Protein AF-A0A8S2Z259-F1 (afdb_monomer)

Sequence (65 aa):
MLYLIGLGLADVDDLTVKGVRLIKQCQYVYLETYTTILQINQDELEKQLGIKIIAADRELVELSA

Mean predicted aligned error: 3.49 Å

pLDDT: mean 90.99, std 7.1, range [56.88, 97.56]

Foldseek 3Di:
DDDDFDC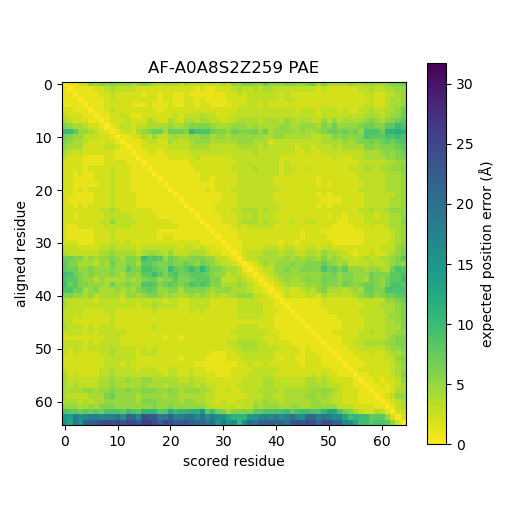AAAHNVRGDPVRLVVQLVDPAAEDEPAPDPYNDDQVVVCVVSVHDYHYCYCCNPPPPD

Radius of gyration: 11.62 Å; Cα contacts (8 Å, |Δi|>4): 61; chains: 1; bounding box: 24×25×27 Å

Nearest PDB structures (foldseek):
  1vhv-assembly1_A  TM=9.546E-01  e=4.759E-05  Archaeoglobus fulgidus
  2eld-assembly1_B  TM=9.214E-01  e=7.174E-05  Pyrococcus horikoshii OT3
  2ek3-a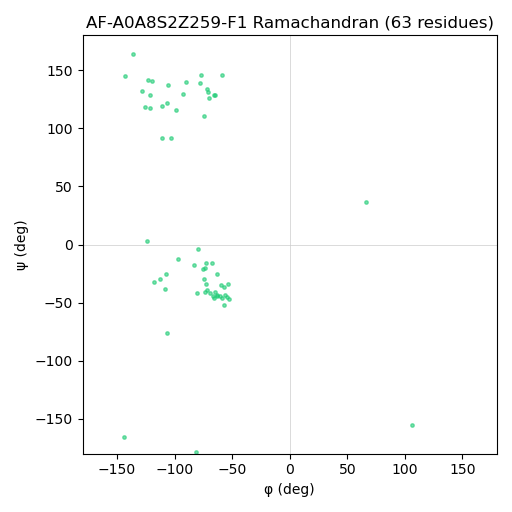ssembly1_B  TM=9.185E-01  e=8.226E-05  Pyrococcus horikoshii OT3
  2p2x-assembly1_B  TM=9.283E-01  e=2.002E-04  Pyrococcus horikoshii OT3
  3i4t-assembly1_A-2  TM=9.077E-01  e=2.633E-04  Entamoeba histolytica

Structure (mmCIF, N/CA/C/O backbone):
data_AF-A0A8S2Z259-F1
#
_entry.id   AF-A0A8S2Z259-F1
#
loop_
_atom_site.group_PDB
_atom_site.id
_atom_site.type_symbol
_atom_site.label_atom_id
_atom_site.label_alt_id
_atom_site.label_comp_id
_atom_site.label_asym_id
_atom_site.label_entity_id
_atom_site.label_seq_id
_atom_site.pdbx_PDB_ins_code
_atom_site.Cartn_x
_atom_site.Cartn_y
_atom_site.Cartn_z
_atom_site.occupancy
_atom_site.B_iso_or_equiv
_atom_site.auth_seq_id
_atom_site.auth_comp_id
_atom_site.auth_asym_id
_atom_site.auth_atom_id
_atom_site.pdbx_PDB_model_num
ATOM 1 N N . MET A 1 1 ? -8.314 14.118 -2.162 1.00 91.62 1 MET A N 1
ATOM 2 C CA . MET A 1 1 ? -7.347 14.359 -1.070 1.00 91.62 1 MET A CA 1
ATOM 3 C C . MET A 1 1 ? -6.224 13.356 -1.228 1.00 91.62 1 MET A C 1
ATOM 5 O O . MET A 1 1 ? -6.529 12.217 -1.558 1.00 91.62 1 MET A O 1
ATOM 9 N N . LEU A 1 2 ? -4.972 13.766 -1.030 1.00 95.12 2 LEU A N 1
ATOM 10 C CA . LEU A 1 2 ? -3.831 12.851 -1.042 1.00 95.12 2 LEU A CA 1
ATOM 11 C C . LEU A 1 2 ? -3.543 12.381 0.388 1.00 95.12 2 LEU A C 1
ATOM 13 O O . LEU A 1 2 ? -3.428 13.207 1.293 1.00 95.12 2 LEU A O 1
ATOM 17 N N . TYR A 1 3 ? -3.420 11.070 0.575 1.00 97.38 3 TYR A N 1
ATOM 18 C CA . TYR A 1 3 ? -2.984 10.458 1.828 1.00 97.38 3 TYR A CA 1
ATOM 19 C C . TYR A 1 3 ? -1.733 9.627 1.559 1.00 97.38 3 TYR A C 1
ATOM 21 O O . TYR A 1 3 ? -1.746 8.779 0.673 1.00 97.38 3 TYR A O 1
ATOM 29 N N . LEU A 1 4 ? -0.680 9.850 2.343 1.00 95.56 4 LEU A N 1
ATOM 30 C CA . LEU A 1 4 ? 0.472 8.954 2.407 1.00 95.56 4 LEU A CA 1
ATOM 31 C C . LEU A 1 4 ? 0.293 8.066 3.638 1.00 95.56 4 LEU A C 1
ATOM 33 O O . LEU A 1 4 ? 0.221 8.568 4.761 1.00 95.56 4 LEU A O 1
ATOM 37 N N . ILE A 1 5 ? 0.141 6.762 3.418 1.00 95.69 5 ILE A N 1
ATOM 38 C CA . ILE A 1 5 ? -0.182 5.782 4.457 1.00 95.69 5 ILE A CA 1
ATOM 39 C C . ILE A 1 5 ? 0.938 4.746 4.470 1.00 95.69 5 ILE A C 1
ATOM 41 O O . ILE A 1 5 ? 1.152 4.064 3.474 1.00 95.69 5 ILE A O 1
ATOM 45 N N . GLY A 1 6 ? 1.657 4.642 5.588 1.00 93.12 6 GLY A N 1
ATOM 46 C CA . GLY A 1 6 ? 2.661 3.596 5.769 1.00 93.12 6 GLY A CA 1
ATOM 47 C C . GLY A 1 6 ? 1.993 2.234 5.941 1.00 93.12 6 GLY A C 1
ATOM 48 O O . GLY A 1 6 ? 1.066 2.121 6.744 1.00 93.12 6 GLY A O 1
ATOM 49 N N . LEU A 1 7 ? 2.461 1.233 5.189 1.00 90.44 7 LEU A N 1
ATOM 50 C CA . LEU A 1 7 ? 1.922 -0.129 5.222 1.00 90.44 7 LEU A CA 1
ATOM 51 C C . LEU A 1 7 ? 2.334 -0.898 6.487 1.00 90.44 7 LEU A C 1
ATOM 53 O O . LEU A 1 7 ? 1.580 -1.741 6.945 1.00 90.44 7 LEU A O 1
ATOM 57 N N . GLY A 1 8 ? 3.503 -0.581 7.052 1.00 89.12 8 GLY A N 1
ATOM 58 C CA . GLY A 1 8 ? 4.133 -1.402 8.086 1.00 89.12 8 GLY A CA 1
ATOM 59 C C . GLY A 1 8 ? 5.337 -2.166 7.549 1.00 89.12 8 GLY A C 1
ATOM 60 O O . GLY A 1 8 ? 5.961 -1.710 6.591 1.00 89.12 8 GLY A O 1
ATOM 61 N N . LEU A 1 9 ? 5.682 -3.294 8.178 1.00 82.81 9 LEU A N 1
ATOM 62 C CA . LEU A 1 9 ? 6.856 -4.103 7.823 1.00 82.81 9 LEU A CA 1
ATOM 63 C C . LEU A 1 9 ? 6.500 -5.521 7.356 1.00 82.81 9 LEU A C 1
ATOM 65 O O . LEU A 1 9 ? 7.230 -6.073 6.532 1.00 82.81 9 LEU A O 1
ATOM 69 N N . ALA A 1 10 ? 5.427 -6.110 7.884 1.00 78.75 10 ALA A N 1
ATOM 70 C CA . ALA A 1 10 ? 5.041 -7.492 7.631 1.00 78.75 10 ALA A CA 1
ATOM 71 C C . ALA A 1 10 ? 3.815 -7.587 6.714 1.00 78.75 10 ALA A C 1
ATOM 73 O O . ALA A 1 10 ? 3.948 -7.905 5.532 1.00 78.75 10 ALA A O 1
ATOM 74 N N . ASP A 1 11 ? 2.625 -7.312 7.239 1.00 83.00 11 ASP A N 1
ATOM 75 C CA . ASP A 1 11 ? 1.364 -7.580 6.551 1.00 83.00 11 ASP A CA 1
ATOM 76 C C . ASP A 1 11 ? 0.297 -6.508 6.837 1.00 83.00 11 ASP A C 1
ATOM 78 O O . ASP A 1 11 ? 0.585 -5.399 7.287 1.00 83.00 11 ASP A O 1
ATOM 82 N N . VAL A 1 12 ? -0.954 -6.820 6.501 1.00 87.12 12 VAL A N 1
ATOM 83 C CA . VAL A 1 12 ? -2.099 -5.911 6.638 1.00 87.12 12 VAL A CA 1
ATOM 84 C C . VAL A 1 12 ? -2.372 -5.536 8.093 1.00 87.12 12 VAL A C 1
ATOM 86 O O . VAL A 1 12 ? -2.924 -4.462 8.327 1.00 87.12 12 VAL A O 1
ATOM 89 N N . ASP A 1 13 ? -1.983 -6.361 9.066 1.00 89.94 13 ASP A N 1
ATOM 90 C CA . ASP A 1 13 ? -2.236 -6.089 10.482 1.00 89.94 13 ASP A CA 1
ATOM 91 C C . ASP A 1 13 ? -1.332 -4.974 11.030 1.00 89.94 13 ASP A C 1
ATOM 93 O O . ASP A 1 13 ? -1.692 -4.311 12.007 1.00 89.94 13 ASP A O 1
ATOM 97 N N . ASP A 1 14 ? -0.211 -4.682 10.362 1.00 91.25 14 ASP A N 1
ATOM 98 C CA . ASP A 1 14 ? 0.624 -3.523 10.691 1.00 91.25 14 ASP A CA 1
ATOM 99 C C . ASP A 1 14 ? -0.024 -2.189 10.275 1.00 91.25 14 ASP A C 1
ATOM 101 O O . ASP A 1 14 ? 0.370 -1.112 10.752 1.00 91.25 14 ASP A O 1
ATOM 105 N N . LEU A 1 15 ? -1.047 -2.219 9.409 1.00 93.88 15 LEU A N 1
ATOM 106 C CA . LEU A 1 15 ? -1.783 -1.012 9.062 1.00 93.88 15 LEU A CA 1
ATOM 107 C C . LEU A 1 15 ? -2.540 -0.491 10.278 1.00 93.88 15 LEU A C 1
ATOM 109 O O . LEU A 1 15 ? -3.385 -1.146 10.887 1.00 93.88 15 LEU A O 1
ATOM 113 N N . THR A 1 16 ? -2.341 0.793 10.561 1.00 96.69 16 THR A N 1
ATOM 114 C CA . THR A 1 16 ? -3.148 1.457 11.584 1.00 96.69 16 THR A CA 1
ATOM 115 C C . THR A 1 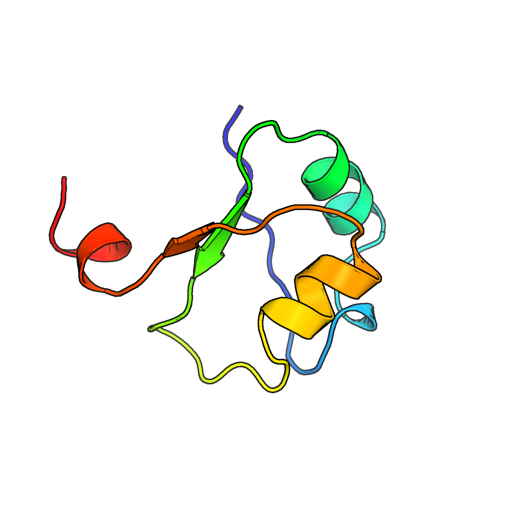16 ? -4.638 1.390 11.230 1.00 96.69 16 THR A C 1
ATOM 117 O O . THR A 1 16 ? -5.037 1.563 10.075 1.00 96.69 16 THR A O 1
ATOM 120 N N . VAL A 1 17 ? -5.496 1.280 12.249 1.00 96.56 17 VAL A N 1
ATOM 121 C CA . VAL A 1 17 ? -6.964 1.296 12.077 1.00 96.56 17 VAL A CA 1
ATOM 122 C C . VAL A 1 17 ? -7.434 2.533 11.293 1.00 96.56 17 VAL A C 1
ATOM 124 O O . VAL A 1 17 ? -8.389 2.478 10.516 1.00 96.56 17 VAL A O 1
ATOM 127 N N . LYS A 1 18 ? -6.759 3.678 11.472 1.00 97.50 18 LYS A N 1
ATOM 128 C CA . LYS A 1 18 ? -7.043 4.898 10.704 1.00 97.50 18 LYS A CA 1
ATOM 129 C C . LYS A 1 18 ? -6.643 4.751 9.233 1.00 97.50 18 LYS A C 1
ATOM 131 O O . LYS A 1 18 ? -7.414 5.184 8.381 1.00 97.50 18 LYS A O 1
ATOM 136 N N . GLY A 1 19 ? -5.490 4.146 8.950 1.00 96.94 19 GLY A N 1
ATOM 137 C CA . GLY A 1 19 ? -5.019 3.854 7.596 1.00 96.94 19 GLY A CA 1
ATOM 138 C C . GLY A 1 19 ? -6.019 2.999 6.824 1.00 96.94 19 GLY A C 1
ATOM 139 O O . GLY A 1 19 ? -6.500 3.432 5.782 1.00 96.94 19 GLY A O 1
ATOM 140 N N . VAL A 1 20 ? -6.447 1.869 7.396 1.00 96.38 20 VAL A N 1
ATOM 141 C CA . VAL A 1 20 ? -7.449 0.979 6.777 1.00 96.38 20 VAL A CA 1
ATOM 142 C C . VAL A 1 20 ? -8.753 1.717 6.457 1.00 96.38 20 VAL A C 1
ATOM 144 O O . VAL A 1 20 ? -9.304 1.562 5.366 1.00 96.38 20 VAL A O 1
ATOM 147 N N . ARG A 1 21 ? -9.254 2.558 7.376 1.00 97.25 21 ARG A N 1
ATOM 148 C CA . ARG A 1 21 ? -10.470 3.353 7.124 1.00 97.25 21 ARG A CA 1
ATOM 149 C C . ARG A 1 21 ? -10.300 4.342 5.974 1.00 97.25 21 ARG A C 1
ATOM 151 O O . ARG A 1 21 ? -11.209 4.454 5.162 1.00 97.25 21 ARG A O 1
ATOM 158 N N . LEU A 1 22 ? -9.172 5.050 5.915 1.00 97.56 22 LEU A N 1
ATOM 159 C CA . LEU A 1 22 ? -8.907 6.025 4.855 1.00 97.56 22 LEU A CA 1
ATOM 160 C C . LEU A 1 22 ? -8.755 5.343 3.495 1.00 97.56 22 LEU A C 1
ATOM 162 O O . LEU A 1 22 ? -9.370 5.787 2.532 1.00 97.56 22 LEU A O 1
ATOM 166 N N . ILE A 1 23 ? -8.014 4.233 3.436 1.00 96.75 23 ILE A N 1
ATOM 167 C CA . ILE A 1 23 ? -7.839 3.432 2.219 1.00 96.75 23 ILE A CA 1
ATOM 168 C C . ILE A 1 23 ? -9.201 3.055 1.620 1.00 96.75 23 ILE A C 1
ATOM 170 O O . ILE A 1 23 ? -9.436 3.277 0.436 1.00 96.75 23 ILE A O 1
ATOM 174 N N . LYS A 1 24 ? -10.138 2.580 2.450 1.00 95.94 24 LYS A N 1
ATOM 175 C CA . LYS A 1 24 ? -11.495 2.190 2.023 1.00 95.94 24 LYS A CA 1
ATOM 176 C C . LYS A 1 24 ? -12.380 3.352 1.551 1.00 95.94 24 LYS A C 1
ATOM 178 O O . LYS A 1 24 ? -13.418 3.109 0.945 1.00 95.94 24 LYS A O 1
ATOM 183 N N . GLN A 1 25 ? -12.014 4.597 1.848 1.00 96.62 25 GLN A N 1
ATOM 184 C CA . GLN A 1 25 ? -12.745 5.799 1.426 1.00 96.62 25 GLN A CA 1
ATOM 185 C C . GLN A 1 25 ? -12.155 6.438 0.163 1.00 96.62 25 GLN A C 1
ATOM 187 O O . GLN A 1 25 ? -12.774 7.328 -0.423 1.00 96.62 25 GLN A O 1
ATOM 192 N N . CYS A 1 26 ? -10.959 6.020 -0.249 1.00 97.25 26 CYS A N 1
ATOM 193 C CA . CYS A 1 26 ? -10.287 6.562 -1.417 1.00 97.25 26 CYS A CA 1
ATOM 194 C C . CYS A 1 26 ? -10.877 5.996 -2.713 1.00 97.25 26 CYS A C 1
ATOM 196 O O . CYS A 1 26 ? -11.135 4.803 -2.832 1.00 97.25 26 CYS A O 1
ATOM 198 N N . GLN A 1 27 ? -11.035 6.863 -3.716 1.00 96.75 27 GLN A N 1
ATOM 199 C CA . GLN A 1 27 ? -11.436 6.445 -5.062 1.00 96.75 27 GLN A CA 1
ATOM 200 C C . GLN A 1 27 ? -10.302 5.715 -5.796 1.00 96.75 27 GLN A C 1
ATOM 202 O O . GLN A 1 27 ? -10.557 4.797 -6.569 1.00 96.75 27 GLN A O 1
ATOM 207 N N . TYR A 1 28 ? -9.060 6.131 -5.541 1.00 96.81 28 TYR A N 1
ATOM 208 C CA . TYR A 1 28 ? -7.854 5.536 -6.103 1.00 96.81 28 TYR A CA 1
ATOM 209 C C . TYR A 1 28 ? -6.888 5.216 -4.971 1.00 96.81 28 TYR A C 1
ATOM 211 O O . TYR A 1 28 ? -6.635 6.065 -4.112 1.00 96.81 28 TYR A O 1
ATOM 219 N N . VAL A 1 29 ? -6.357 3.999 -4.983 1.00 97.25 29 VAL A N 1
ATOM 220 C CA . VAL A 1 29 ? -5.376 3.520 -4.012 1.00 97.25 29 VAL A CA 1
ATOM 221 C C . VAL A 1 29 ? -4.186 3.002 -4.795 1.00 97.25 29 VAL A C 1
ATOM 223 O O . VAL A 1 29 ? -4.325 2.078 -5.591 1.00 97.25 29 VAL A O 1
ATOM 226 N N . TYR A 1 30 ? -3.034 3.625 -4.575 1.00 95.38 30 TYR A N 1
ATOM 227 C CA . TYR A 1 30 ? -1.774 3.238 -5.189 1.00 95.38 30 TYR A CA 1
ATOM 228 C C . TYR A 1 30 ? -0.907 2.535 -4.149 1.00 95.38 30 TYR A C 1
ATOM 230 O O . TYR A 1 30 ? -0.837 2.987 -3.004 1.00 95.38 30 TYR A O 1
ATOM 238 N N . LEU A 1 31 ? -0.263 1.444 -4.548 1.00 94.00 31 LEU A N 1
ATOM 239 C CA . LEU A 1 31 ? 0.711 0.722 -3.739 1.00 94.00 31 LEU A CA 1
ATOM 240 C C . LEU A 1 31 ? 2.083 0.904 -4.366 1.00 94.00 31 LEU A C 1
ATOM 242 O O . LEU A 1 31 ? 2.292 0.509 -5.506 1.00 94.00 31 LEU A O 1
ATOM 246 N N . GLU A 1 32 ? 2.999 1.503 -3.619 1.00 91.44 32 GLU A N 1
ATOM 247 C CA . GLU A 1 32 ? 4.401 1.601 -4.012 1.00 91.44 32 GLU A CA 1
ATOM 248 C C . GLU A 1 32 ? 5.040 0.205 -3.941 1.00 91.44 32 GLU A C 1
ATOM 250 O O . GLU A 1 32 ? 4.911 -0.475 -2.921 1.00 91.44 32 GLU A O 1
ATOM 255 N N . THR A 1 33 ? 5.669 -0.246 -5.030 1.00 88.38 33 THR A N 1
ATOM 256 C CA . THR A 1 33 ? 6.175 -1.629 -5.155 1.00 88.38 33 THR A CA 1
ATOM 257 C C . THR A 1 33 ? 7.666 -1.741 -5.480 1.00 88.38 33 THR A C 1
ATOM 259 O O . THR A 1 33 ? 8.152 -2.846 -5.712 1.00 88.38 33 THR A O 1
ATOM 262 N N . TYR A 1 34 ? 8.402 -0.635 -5.562 1.00 87.19 34 TYR A N 1
ATOM 263 C CA . TYR A 1 34 ? 9.804 -0.610 -5.985 1.00 87.19 34 TYR A CA 1
ATOM 264 C C . TYR A 1 34 ? 10.783 -0.324 -4.838 1.00 87.19 34 TYR A C 1
ATOM 266 O O . TYR A 1 34 ? 11.861 -0.919 -4.800 1.00 87.19 34 TYR A O 1
ATOM 274 N N . THR A 1 35 ? 10.449 0.561 -3.898 1.00 85.44 35 THR A N 1
ATOM 275 C CA . THR A 1 35 ? 11.408 0.992 -2.870 1.00 85.44 35 THR A CA 1
ATOM 276 C C . TH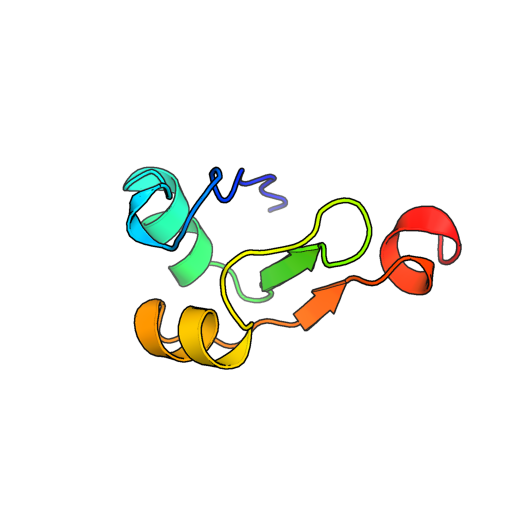R A 1 35 ? 11.638 -0.055 -1.785 1.00 85.44 35 THR A C 1
ATOM 278 O O . THR A 1 35 ? 12.658 -0.011 -1.097 1.00 85.44 35 THR A O 1
ATOM 281 N N . THR A 1 36 ? 10.712 -1.002 -1.612 1.00 81.69 36 THR A N 1
ATOM 282 C CA . THR A 1 36 ? 10.793 -2.063 -0.601 1.00 81.69 36 THR A CA 1
ATOM 283 C C . THR A 1 36 ? 10.240 -3.380 -1.137 1.00 81.69 36 THR A C 1
ATOM 285 O O . THR A 1 36 ? 9.264 -3.409 -1.883 1.00 81.69 36 THR A O 1
ATOM 288 N N . ILE A 1 37 ? 10.850 -4.490 -0.714 1.00 81.50 37 ILE A N 1
ATOM 289 C CA . ILE A 1 37 ? 10.298 -5.829 -0.933 1.00 81.50 37 ILE A CA 1
ATOM 290 C C . ILE A 1 37 ? 9.132 -6.019 0.037 1.00 81.50 37 ILE A C 1
ATOM 292 O O . ILE A 1 37 ? 9.334 -6.124 1.247 1.00 81.50 37 ILE A O 1
ATOM 296 N N . LEU A 1 38 ? 7.916 -6.068 -0.498 1.00 81.44 38 LEU A N 1
ATOM 297 C CA . LEU A 1 38 ? 6.722 -6.380 0.279 1.00 81.44 38 LEU A CA 1
ATOM 298 C C . LEU A 1 38 ? 6.7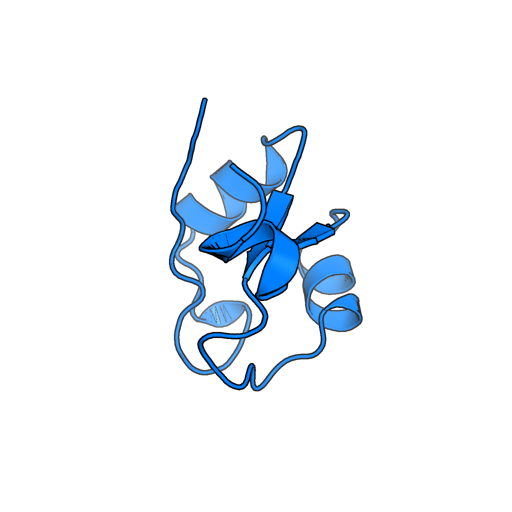21 -7.867 0.653 1.00 81.44 38 LEU A C 1
ATOM 300 O O . LEU A 1 38 ? 6.956 -8.726 -0.194 1.00 81.44 38 LEU A O 1
ATOM 304 N N . GLN A 1 39 ? 6.434 -8.176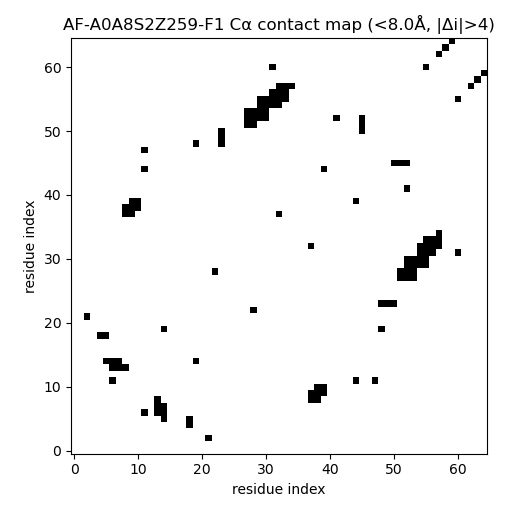 1.920 1.00 84.25 39 GLN A N 1
ATOM 305 C CA . GLN A 1 39 ? 6.259 -9.564 2.378 1.00 84.25 39 GLN A CA 1
ATOM 306 C C . GLN A 1 39 ? 4.869 -10.129 2.041 1.00 84.25 39 GLN A C 1
ATOM 308 O O . GLN A 1 39 ? 4.604 -11.306 2.277 1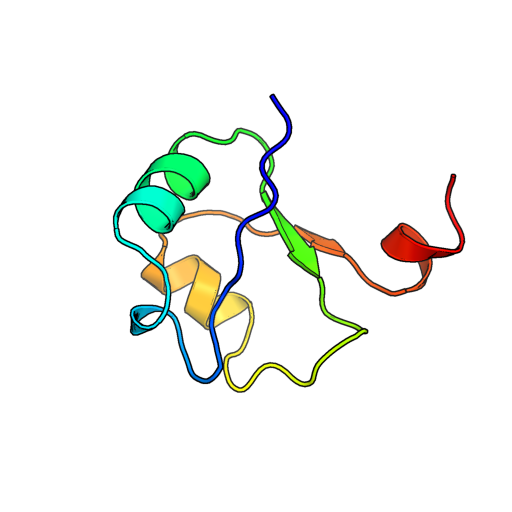.00 84.25 39 GLN A O 1
ATOM 313 N N . ILE A 1 40 ? 3.995 -9.300 1.468 1.00 85.31 40 ILE A N 1
ATOM 314 C CA . ILE A 1 40 ? 2.639 -9.643 1.054 1.00 85.31 40 ILE A CA 1
ATOM 315 C C . ILE A 1 40 ? 2.448 -9.344 -0.433 1.00 85.31 40 ILE A C 1
ATOM 317 O O . ILE A 1 40 ? 2.926 -8.334 -0.953 1.00 85.31 40 ILE A O 1
ATOM 321 N N . ASN A 1 41 ? 1.714 -10.219 -1.116 1.00 88.50 41 ASN A N 1
ATOM 322 C CA . ASN A 1 41 ? 1.335 -10.013 -2.509 1.00 88.50 41 ASN A CA 1
ATOM 323 C C . ASN A 1 41 ? 0.178 -9.008 -2.618 1.00 88.50 41 ASN A C 1
ATOM 325 O O . ASN A 1 41 ? -0.732 -9.003 -1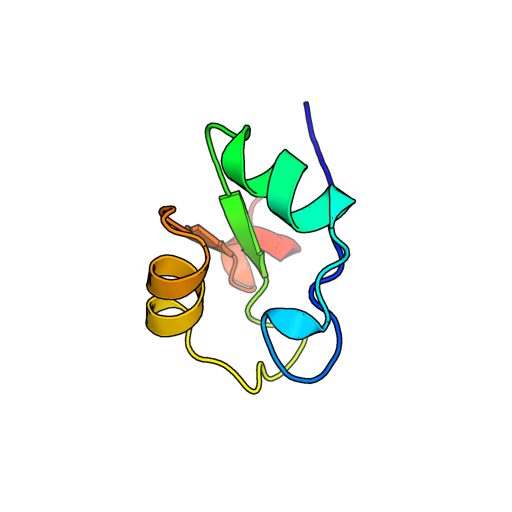.786 1.00 88.50 41 ASN A O 1
ATOM 329 N N . GLN A 1 42 ? 0.164 -8.212 -3.691 1.00 90.62 42 GLN A N 1
ATOM 330 C CA . GLN A 1 42 ? -0.893 -7.226 -3.946 1.00 90.62 42 GLN A CA 1
ATOM 331 C C . GLN A 1 42 ? -2.299 -7.851 -3.926 1.00 90.62 42 GLN A C 1
ATOM 333 O O . GLN A 1 42 ? -3.187 -7.306 -3.278 1.00 90.62 42 GLN A O 1
ATOM 338 N N . ASP A 1 43 ? -2.496 -9.006 -4.569 1.00 92.31 43 ASP A N 1
ATOM 339 C CA . ASP A 1 43 ? -3.805 -9.679 -4.633 1.00 92.31 43 ASP A CA 1
ATOM 340 C C . ASP A 1 43 ? -4.351 -10.047 -3.244 1.00 92.31 43 ASP A C 1
ATOM 342 O O . ASP A 1 43 ? -5.558 -10.005 -2.989 1.00 92.31 43 ASP A O 1
ATOM 346 N N . GLU A 1 44 ? -3.460 -10.405 -2.319 1.00 92.06 44 GLU A N 1
ATOM 347 C CA . GLU A 1 44 ? -3.840 -10.736 -0.950 1.00 92.06 44 GLU A CA 1
ATOM 348 C C . GLU A 1 44 ? -4.218 -9.478 -0.166 1.00 92.06 44 GLU A C 1
ATOM 350 O O . GLU A 1 44 ? -5.241 -9.465 0.522 1.00 92.06 44 GLU A O 1
ATOM 355 N N . LEU A 1 45 ? -3.468 -8.390 -0.355 1.00 92.44 45 LEU A N 1
ATOM 356 C CA . LEU A 1 45 ? -3.786 -7.080 0.207 1.00 92.44 45 LEU A CA 1
ATOM 357 C C . LEU A 1 45 ? -5.143 -6.558 -0.303 1.00 92.44 45 LEU A C 1
ATOM 359 O O . LEU A 1 45 ? -5.966 -6.103 0.494 1.00 92.44 45 LEU A O 1
ATOM 363 N N . GLU A 1 46 ? -5.422 -6.683 -1.605 1.00 95.12 46 GLU A N 1
ATOM 364 C CA . GLU A 1 46 ? -6.720 -6.342 -2.204 1.00 95.12 46 GLU A CA 1
ATOM 365 C C . GLU A 1 46 ? -7.862 -7.154 -1.589 1.00 95.12 46 GLU A C 1
ATOM 367 O O . GLU A 1 46 ? -8.893 -6.594 -1.206 1.00 95.12 46 GLU A O 1
ATOM 372 N N . LYS A 1 47 ? -7.672 -8.471 -1.441 1.00 95.00 47 LYS A N 1
ATOM 373 C CA . LYS A 1 47 ? -8.669 -9.373 -0.855 1.00 95.00 47 LYS A CA 1
ATOM 374 C C . LYS A 1 47 ? -8.957 -9.041 0.609 1.00 95.00 47 LYS A C 1
ATOM 376 O O . LYS A 1 47 ? -10.122 -9.040 1.007 1.00 95.00 47 LYS A O 1
ATOM 381 N N . GLN A 1 48 ? -7.927 -8.767 1.407 1.00 93.44 48 GLN A N 1
ATOM 382 C CA . GLN A 1 48 ? -8.082 -8.459 2.831 1.00 93.44 48 GLN A CA 1
ATOM 383 C C . GLN A 1 48 ? -8.695 -7.071 3.061 1.00 93.44 48 GLN A C 1
ATOM 385 O O . GLN A 1 48 ? -9.554 -6.896 3.931 1.00 93.44 48 GLN A O 1
ATOM 390 N N . LEU A 1 49 ? -8.311 -6.078 2.255 1.00 93.94 49 LEU A N 1
A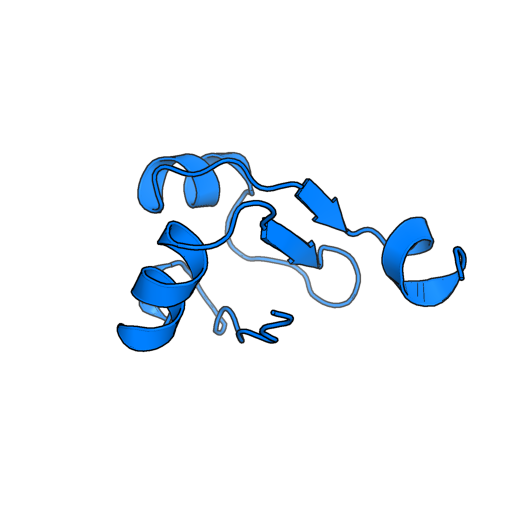TOM 391 C CA . LEU A 1 49 ? -8.849 -4.723 2.362 1.00 93.94 49 LEU A CA 1
ATOM 392 C C . LEU A 1 49 ? -10.185 -4.547 1.625 1.00 93.94 49 LEU A C 1
ATOM 394 O O . LEU A 1 49 ? -10.915 -3.605 1.933 1.00 93.94 49 LEU A O 1
ATOM 398 N N . GLY A 1 50 ? -10.542 -5.445 0.707 1.00 95.62 50 GLY A N 1
ATOM 399 C CA . GLY A 1 50 ? -11.775 -5.376 -0.078 1.00 95.62 50 GLY A CA 1
ATOM 400 C C . GLY A 1 50 ? -11.800 -4.190 -1.043 1.00 95.62 50 GLY A C 1
ATOM 401 O O . GLY A 1 50 ? -12.844 -3.564 -1.220 1.00 95.62 50 GLY A O 1
ATOM 402 N N . ILE A 1 51 ? -10.648 -3.850 -1.622 1.00 95.56 51 ILE A N 1
ATOM 403 C CA . ILE A 1 51 ? -10.472 -2.720 -2.543 1.00 95.56 51 ILE A CA 1
ATOM 404 C C . ILE A 1 51 ? -9.622 -3.127 -3.745 1.00 95.56 51 ILE A C 1
ATOM 406 O O . ILE A 1 51 ? -8.922 -4.132 -3.696 1.00 95.56 51 ILE A O 1
ATOM 410 N N . LYS A 1 52 ? -9.652 -2.311 -4.802 1.00 97.00 52 LYS A N 1
ATOM 411 C CA . LYS A 1 52 ? -8.671 -2.398 -5.887 1.00 97.00 52 LYS A CA 1
ATOM 412 C C . LYS A 1 52 ? -7.468 -1.515 -5.597 1.00 97.00 52 LYS A C 1
ATOM 414 O O . LYS A 1 52 ? -7.631 -0.387 -5.132 1.00 97.00 52 LYS A O 1
ATOM 419 N N . ILE A 1 53 ? -6.291 -2.023 -5.922 1.00 95.88 53 ILE A N 1
ATOM 420 C CA . ILE A 1 53 ? -5.003 -1.372 -5.748 1.00 95.88 53 ILE A CA 1
ATOM 421 C C . ILE A 1 53 ? -4.351 -1.220 -7.122 1.00 95.88 53 ILE A C 1
ATOM 423 O O . ILE A 1 53 ? -4.446 -2.080 -7.993 1.00 95.88 53 ILE A O 1
ATOM 427 N N . ILE A 1 54 ? -3.706 -0.080 -7.332 1.00 95.56 54 ILE A N 1
ATOM 428 C CA . ILE A 1 54 ? -2.946 0.223 -8.539 1.00 95.56 54 ILE A CA 1
ATOM 429 C C . ILE A 1 54 ? -1.468 0.139 -8.168 1.00 95.56 54 ILE A C 1
ATOM 431 O O . ILE A 1 54 ? -1.022 0.848 -7.266 1.00 95.56 54 ILE A O 1
ATOM 435 N N . ALA A 1 55 ? -0.710 -0.724 -8.841 1.00 93.00 55 ALA A N 1
ATOM 436 C CA . ALA A 1 55 ? 0.731 -0.790 -8.640 1.00 93.00 55 ALA A CA 1
ATOM 437 C C . ALA A 1 55 ? 1.379 0.527 -9.091 1.00 93.00 55 ALA A C 1
ATOM 439 O O . ALA A 1 55 ? 1.124 1.016 -10.193 1.00 93.00 55 ALA A O 1
ATOM 440 N N . ALA A 1 56 ? 2.193 1.099 -8.214 1.00 93.06 56 ALA A N 1
ATOM 441 C CA . ALA A 1 56 ? 3.021 2.262 -8.463 1.00 93.06 56 ALA A CA 1
ATOM 442 C C . ALA A 1 56 ? 4.476 1.799 -8.474 1.00 93.06 56 ALA A C 1
ATOM 444 O O . ALA A 1 56 ? 5.126 1.690 -7.432 1.00 93.06 56 ALA A O 1
ATOM 445 N N . ASP A 1 57 ? 4.954 1.467 -9.668 1.00 91.56 57 ASP A N 1
ATOM 446 C CA . ASP A 1 57 ? 6.334 1.069 -9.890 1.00 91.56 57 ASP A CA 1
ATOM 447 C C . ASP A 1 57 ? 7.264 2.287 -9.996 1.00 91.56 57 ASP A C 1
ATOM 449 O O . ASP A 1 57 ? 6.855 3.445 -9.883 1.00 91.56 57 ASP A O 1
ATOM 453 N N . ARG A 1 58 ? 8.552 2.023 -10.227 1.00 91.38 58 ARG A N 1
ATOM 454 C CA . ARG A 1 58 ? 9.562 3.072 -10.358 1.00 91.38 58 ARG A CA 1
ATOM 455 C C . ARG A 1 58 ? 9.236 4.082 -11.460 1.00 91.38 58 ARG A C 1
ATOM 457 O O . ARG A 1 58 ? 9.549 5.260 -11.305 1.00 91.38 58 ARG A O 1
ATOM 464 N N . GLU A 1 59 ? 8.658 3.635 -12.572 1.00 91.00 59 GLU A N 1
ATOM 465 C CA . GLU A 1 59 ? 8.350 4.519 -13.695 1.00 91.00 59 GLU A CA 1
ATOM 466 C C . GLU A 1 59 ? 7.278 5.530 -13.294 1.00 91.00 59 GLU A C 1
ATOM 468 O O . GLU A 1 59 ? 7.464 6.732 -13.508 1.00 91.00 59 GLU A O 1
ATOM 473 N N . LEU A 1 60 ? 6.213 5.064 -12.635 1.00 90.56 60 LEU A N 1
ATOM 474 C CA . LEU A 1 60 ? 5.172 5.938 -12.101 1.00 90.56 60 LEU A CA 1
ATOM 475 C C . LEU A 1 60 ? 5.699 6.861 -10.991 1.00 90.56 60 LEU A C 1
ATOM 477 O O . LEU A 1 60 ? 5.305 8.022 -10.927 1.00 90.56 60 LEU A O 1
ATOM 481 N N . VAL A 1 61 ? 6.554 6.350 -10.100 1.00 87.56 61 VAL A N 1
ATOM 482 C CA . VAL A 1 61 ? 6.981 7.069 -8.887 1.00 87.56 61 VAL A CA 1
ATOM 483 C C . VAL A 1 61 ? 8.087 8.094 -9.156 1.00 87.56 61 VAL A C 1
ATOM 485 O O . VAL A 1 61 ? 8.051 9.181 -8.583 1.00 87.56 61 VAL A O 1
ATOM 488 N N . GLU A 1 62 ? 9.083 7.763 -9.985 1.00 87.31 62 GLU A N 1
ATOM 489 C CA . GLU A 1 62 ? 10.298 8.580 -10.154 1.00 87.31 62 GLU A CA 1
ATOM 490 C C . GLU A 1 62 ? 10.433 9.238 -11.533 1.00 87.31 62 GLU A C 1
ATOM 492 O O . GLU A 1 62 ? 11.079 10.280 -11.640 1.00 87.31 62 GLU A O 1
ATOM 497 N N . LEU A 1 63 ? 9.902 8.623 -12.594 1.00 83.81 63 LEU A N 1
ATOM 498 C CA . LEU A 1 63 ? 10.237 9.005 -13.975 1.00 83.81 63 LEU A CA 1
ATOM 499 C C . LEU A 1 63 ? 9.104 9.741 -14.694 1.00 83.81 63 LEU A C 1
ATOM 501 O O . LEU A 1 63 ? 9.369 10.522 -15.607 1.00 83.81 63 LEU A O 1
ATOM 505 N N . SER A 1 64 ? 7.862 9.512 -14.278 1.00 68.31 64 SER A N 1
ATOM 506 C CA . SER A 1 64 ? 6.669 10.095 -14.889 1.00 68.31 64 SER A CA 1
ATOM 507 C C . SER A 1 64 ? 6.149 11.242 -14.022 1.00 68.31 64 SER A C 1
ATOM 509 O O . SER A 1 64 ? 5.367 11.018 -13.099 1.00 68.31 64 SER A O 1
ATOM 511 N N . ALA A 1 65 ? 6.595 12.468 -14.309 1.00 56.88 65 ALA A N 1
ATOM 512 C CA . ALA A 1 65 ? 6.100 13.707 -13.700 1.00 56.88 65 ALA A CA 1
ATOM 513 C C . ALA A 1 65 ? 5.622 14.695 -14.770 1.00 56.88 65 ALA A C 1
ATOM 515 O O . ALA A 1 65 ? 6.336 14.849 -15.788 1.00 56.88 65 ALA A O 1
#

Solvent-accessible surface area (backbone atoms only — not comparable to full-atom values): 4296 Å² total; per-residue (Å²): 137,91,81,91,71,76,58,63,83,61,48,78,83,54,33,47,75,66,47,57,55,50,58,72,70,47,94,74,44,74,42,81,59,60,93,54,90,69,76,55,57,68,71,58,53,25,64,74,67,71,49,78,72,40,84,31,42,57,56,61,72,75,69,61,127

Secondary structure (DSSP, 8-state):
--------SSSGGGS-HHHHHHHTT-S--EEE-SSS--SS-HHHHHHHHTS--EEE-HIIIII--

Organism: NCBI:txid1234261

InterPro domains:
  IPR000878 Tetrapyrrole methylase [PF00590] (1-42)
  IPR004551 Diphthine synthase [PTHR10882] (1-64)
  IPR014777 Tetrapyrrole methylase, subdomain 1 [G3DSA:3.40.1010.10] (1-65)
  IPR035996 Tetrapyrrole methylase superfamily [SSF53790] (1-62)